Protein AF-A0A352EZJ2-F1 (afdb_monomer_lite)

Secondary structure (DSSP, 8-state):
------------PBPEEEE-S-TTSSEEEEE-GGGHHHHHBTT-TTHHHH--EEEEE-SSS-BSEEEEEEEEEEE--S-SSGGGEETTEEEEEEEES-GGGGSTTPBPPTTPPPB-TT-EEEE---HHHHHHHHHHHHTTSSPPPSEEEEEEEEEE-SBS-EEETTTTEEES------

Structure (mmCIF, N/CA/C/O backbone):
data_AF-A0A352EZJ2-F1
#
_entry.id   AF-A0A352EZJ2-F1
#
loop_
_atom_site.group_PDB
_atom_site.id
_atom_site.type_symbol
_atom_site.label_atom_id
_atom_site.label_alt_id
_atom_site.label_comp_id
_atom_site.label_asym_id
_atom_site.label_entity_id
_atom_site.label_seq_id
_atom_site.pdbx_PDB_ins_code
_atom_site.Cartn_x
_atom_site.Cartn_y
_atom_site.Cartn_z
_atom_site.occupancy
_atom_site.B_iso_or_equiv
_atom_site.auth_seq_id
_atom_site.auth_comp_id
_atom_site.auth_asym_id
_atom_site.auth_atom_id
_atom_site.pdbx_PDB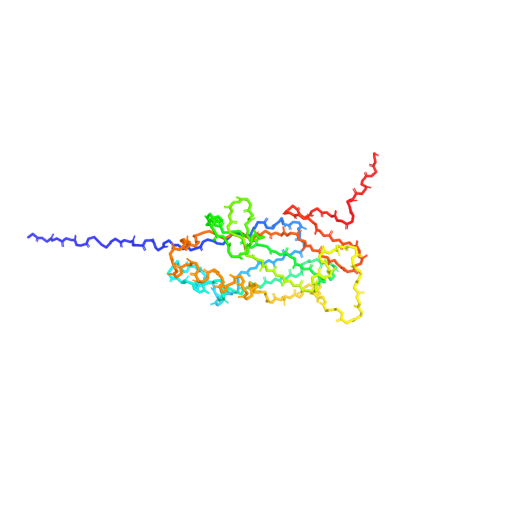_model_num
ATOM 1 N N . MET A 1 1 ? -52.043 17.470 21.088 1.00 38.16 1 MET A N 1
ATOM 2 C CA . MET A 1 1 ? -50.670 17.959 20.854 1.00 38.16 1 MET A CA 1
ATOM 3 C C . MET A 1 1 ? -49.880 16.792 20.294 1.00 38.16 1 MET A C 1
ATOM 5 O O . MET A 1 1 ? -49.603 15.862 21.037 1.00 38.16 1 MET A O 1
ATOM 9 N N . SER A 1 2 ? -49.644 16.774 18.984 1.00 36.69 2 SER A N 1
ATOM 10 C CA . SER A 1 2 ? -48.872 15.712 18.331 1.00 36.69 2 SER A CA 1
ATOM 11 C C . SER A 1 2 ? -47.405 16.117 18.321 1.00 36.69 2 SER A C 1
ATOM 13 O O . SER A 1 2 ? -47.055 17.125 17.714 1.00 36.69 2 SER A O 1
ATOM 15 N N . ALA A 1 3 ? -46.565 15.360 19.022 1.00 38.69 3 ALA A N 1
ATOM 16 C CA . ALA A 1 3 ? -45.119 15.487 18.928 1.00 38.69 3 ALA A CA 1
ATOM 17 C C . ALA A 1 3 ? -44.650 14.687 17.705 1.00 38.69 3 ALA A C 1
ATOM 19 O O . ALA A 1 3 ? -44.707 13.458 17.704 1.00 38.69 3 ALA A O 1
ATOM 20 N N . SER A 1 4 ? -44.221 15.388 16.656 1.00 38.56 4 SER A N 1
ATOM 21 C CA . SER A 1 4 ? -43.442 14.786 15.575 1.00 38.56 4 SER A CA 1
ATOM 22 C C . SER A 1 4 ? -42.057 14.439 16.115 1.00 38.56 4 SER A C 1
ATOM 24 O O . SER A 1 4 ? -41.288 15.327 16.477 1.00 38.56 4 SER A O 1
ATOM 26 N N . LEU A 1 5 ? -41.747 13.146 16.171 1.00 41.72 5 LEU A N 1
ATOM 27 C CA . LEU A 1 5 ? -40.380 12.660 16.313 1.00 41.72 5 LEU A CA 1
ATOM 28 C C . LEU A 1 5 ? -39.652 12.950 14.999 1.00 41.72 5 LEU A C 1
ATOM 30 O O . LEU A 1 5 ? -39.900 12.303 13.982 1.00 41.72 5 LEU A O 1
ATOM 34 N N . SER A 1 6 ? -38.779 13.953 15.016 1.00 33.91 6 SER A N 1
ATOM 35 C CA . SER A 1 6 ? -37.802 14.161 13.954 1.00 33.91 6 SER A CA 1
ATOM 36 C C . SER A 1 6 ? -36.863 12.958 13.927 1.00 33.91 6 SER A C 1
ATOM 38 O O . SER A 1 6 ? -36.090 12.750 14.860 1.00 33.91 6 SER A O 1
ATOM 40 N N . LEU A 1 7 ? -36.945 12.164 12.859 1.00 41.81 7 LEU A N 1
ATOM 41 C CA . LEU A 1 7 ? -35.917 11.199 12.486 1.00 41.81 7 LEU A CA 1
ATOM 42 C C . LEU A 1 7 ? -34.627 11.984 12.239 1.00 41.81 7 LEU A C 1
ATOM 44 O O . LEU A 1 7 ? -34.465 12.637 11.209 1.00 41.81 7 LEU A O 1
ATOM 48 N N . THR A 1 8 ? -33.721 11.970 13.210 1.00 40.53 8 THR A N 1
ATOM 49 C CA . THR A 1 8 ? -32.334 12.355 12.993 1.00 40.53 8 THR A CA 1
ATOM 50 C C . THR A 1 8 ? -31.759 11.404 11.951 1.00 40.53 8 THR A C 1
ATOM 52 O O . THR A 1 8 ? -31.556 10.221 12.217 1.00 40.53 8 THR A O 1
ATOM 55 N N . ASN A 1 9 ? -31.511 11.919 10.746 1.00 41.72 9 ASN A N 1
ATOM 56 C CA . ASN A 1 9 ? -30.600 11.292 9.797 1.00 41.72 9 ASN A CA 1
ATOM 57 C C . ASN A 1 9 ? -29.236 11.193 10.492 1.00 41.72 9 ASN A C 1
ATOM 59 O O . ASN A 1 9 ? -28.473 12.158 10.509 1.00 41.72 9 ASN A O 1
ATOM 63 N N . ALA A 1 10 ? -28.937 10.041 11.089 1.00 41.28 10 ALA A N 1
ATOM 64 C CA . ALA A 1 10 ? -27.572 9.667 11.393 1.00 41.28 10 ALA A CA 1
ATOM 65 C C . ALA A 1 10 ? -26.878 9.464 10.042 1.00 41.28 10 ALA A C 1
ATOM 67 O O . ALA A 1 10 ? -26.917 8.375 9.473 1.00 41.28 10 ALA A O 1
ATOM 68 N N . GLN A 1 11 ? -26.307 10.535 9.484 1.00 47.03 11 GLN A N 1
ATOM 69 C CA . GLN A 1 11 ? -25.236 10.390 8.507 1.00 47.03 11 GLN A CA 1
ATOM 70 C C . GLN A 1 11 ? -24.154 9.593 9.222 1.00 47.03 11 GLN A C 1
ATOM 72 O O . GLN A 1 11 ? -23.470 10.104 10.102 1.00 47.03 11 GLN A O 1
ATOM 77 N N . THR A 1 12 ? -24.109 8.297 8.941 1.00 55.00 12 THR A N 1
ATOM 78 C CA . THR A 1 12 ? -23.098 7.406 9.483 1.00 55.00 12 THR A CA 1
ATOM 79 C C . THR A 1 12 ? -21.779 7.916 8.925 1.00 55.00 12 THR A C 1
ATOM 81 O O . THR A 1 12 ? -21.593 7.919 7.710 1.00 55.00 12 THR A O 1
ATOM 84 N N . GLU A 1 13 ? -20.916 8.461 9.780 1.00 83.06 13 GLU A N 1
ATOM 85 C CA . GLU A 1 13 ? -19.571 8.840 9.362 1.00 83.06 13 GLU A CA 1
ATOM 86 C C . GLU A 1 13 ? -18.889 7.563 8.838 1.00 83.06 13 GLU A C 1
ATOM 88 O O . GLU A 1 13 ? -18.787 6.570 9.556 1.00 83.06 13 GLU A O 1
ATOM 93 N N . GLU A 1 14 ? -18.522 7.540 7.555 1.00 94.38 14 GLU A N 1
ATOM 94 C CA . GLU A 1 14 ? -17.812 6.417 6.933 1.00 94.38 14 GLU A CA 1
ATOM 95 C C . GLU A 1 14 ? -16.300 6.655 7.008 1.00 94.38 14 GLU A C 1
ATOM 97 O O . GLU A 1 14 ? -15.828 7.788 6.856 1.00 94.38 14 GLU A O 1
ATOM 102 N N . ARG A 1 15 ? -15.520 5.580 7.175 1.00 95.88 15 ARG A N 1
ATOM 103 C CA . ARG A 1 15 ? -14.063 5.631 7.008 1.00 95.88 15 ARG A CA 1
ATOM 104 C C . ARG A 1 15 ? -13.726 5.974 5.557 1.00 95.88 15 ARG A C 1
ATOM 106 O O . ARG A 1 15 ? -14.182 5.310 4.626 1.00 95.88 15 ARG A O 1
ATOM 113 N N . VAL A 1 16 ? -12.893 6.991 5.362 1.00 97.31 16 VAL A N 1
ATOM 114 C CA . VAL A 1 16 ? -12.479 7.457 4.033 1.00 97.31 16 VAL A CA 1
ATOM 115 C C . VAL A 1 16 ? -11.161 6.805 3.628 1.00 97.31 16 VAL A C 1
ATOM 117 O O . VAL A 1 16 ? -10.193 6.841 4.387 1.00 97.31 16 VAL A O 1
ATOM 120 N N . PHE A 1 17 ? -11.117 6.263 2.411 1.00 97.62 17 PHE A N 1
ATOM 121 C CA . PHE A 1 17 ? -9.892 5.803 1.760 1.00 97.62 17 PHE A CA 1
ATOM 122 C C . PHE A 1 17 ? -9.436 6.825 0.715 1.00 97.62 17 PHE A C 1
ATOM 124 O O . PHE A 1 17 ? -10.195 7.175 -0.190 1.00 97.62 17 PHE A O 1
ATOM 131 N N . GLU A 1 18 ? -8.196 7.288 0.824 1.00 97.38 18 GLU A N 1
ATOM 132 C CA . GLU A 1 18 ? -7.553 8.187 -0.134 1.00 97.38 18 GLU A CA 1
ATOM 133 C C . GLU A 1 18 ? -6.370 7.467 -0.786 1.00 97.38 18 GLU A C 1
ATOM 135 O O . GLU A 1 18 ? -5.401 7.128 -0.114 1.00 97.38 18 GLU A O 1
ATOM 140 N N . ASN A 1 19 ? -6.414 7.260 -2.103 1.00 97.44 19 ASN A N 1
ATOM 141 C CA . ASN A 1 19 ? -5.239 6.809 -2.844 1.00 97.44 19 ASN A CA 1
ATOM 142 C C . ASN A 1 19 ? -4.405 8.028 -3.262 1.00 97.44 19 ASN A C 1
ATOM 144 O O . ASN A 1 19 ? -4.810 8.775 -4.154 1.00 97.44 19 ASN A O 1
ATOM 148 N N . ALA A 1 20 ? -3.257 8.221 -2.613 1.00 97.00 20 ALA A N 1
ATOM 149 C CA . ALA A 1 20 ? -2.356 9.344 -2.852 1.00 97.00 20 ALA A CA 1
ATOM 150 C C . ALA A 1 20 ? -1.096 8.956 -3.639 1.00 97.00 20 ALA A C 1
ATOM 152 O O . ALA A 1 20 ? -0.129 9.719 -3.679 1.00 97.00 20 ALA A O 1
ATOM 153 N N . ILE A 1 21 ? -1.096 7.779 -4.264 1.00 97.19 21 ILE A N 1
ATOM 154 C CA . ILE A 1 21 ? -0.051 7.381 -5.202 1.00 97.19 21 ILE A CA 1
ATOM 155 C C . ILE A 1 21 ? -0.156 8.284 -6.449 1.00 97.19 21 ILE A C 1
ATOM 157 O O . ILE A 1 21 ? -1.261 8.453 -6.978 1.00 97.19 21 ILE A O 1
ATOM 161 N N . PRO A 1 22 ? 0.952 8.884 -6.929 1.00 97.25 22 PRO A N 1
ATOM 162 C CA . PRO A 1 22 ? 0.935 9.714 -8.131 1.00 97.25 22 PRO A CA 1
ATOM 163 C C . PRO A 1 22 ? 0.384 8.955 -9.339 1.00 97.25 22 PRO A C 1
ATOM 165 O O . PRO A 1 22 ? 0.636 7.763 -9.505 1.00 97.25 22 PRO A O 1
ATOM 168 N N . LYS A 1 23 ? -0.353 9.648 -10.211 1.00 95.81 23 LYS A N 1
ATOM 169 C CA . LYS A 1 23 ? -1.033 9.019 -11.358 1.00 95.81 23 LYS A CA 1
ATOM 170 C C . LYS A 1 23 ? -0.058 8.457 -12.391 1.00 95.81 23 LYS A C 1
ATOM 172 O O . LYS A 1 23 ? -0.438 7.611 -13.193 1.00 95.81 23 LYS A O 1
ATOM 177 N N . GLU A 1 24 ? 1.164 8.969 -12.392 1.00 94.81 24 GLU A N 1
ATOM 178 C CA . GLU A 1 24 ? 2.253 8.593 -13.284 1.00 94.81 24 GLU A CA 1
ATOM 179 C C . GLU A 1 24 ? 2.959 7.308 -12.824 1.00 94.81 24 GLU A C 1
ATOM 181 O O . GLU A 1 24 ? 3.653 6.676 -13.619 1.00 94.81 24 GLU A O 1
ATOM 186 N N . VAL A 1 25 ? 2.778 6.899 -11.562 1.00 97.19 25 VAL A N 1
ATOM 187 C CA . VAL A 1 25 ? 3.282 5.615 -11.061 1.00 97.19 25 VAL A CA 1
ATOM 188 C C . VAL A 1 25 ? 2.492 4.484 -11.738 1.00 97.19 25 VAL A C 1
ATOM 190 O O . VAL A 1 25 ? 1.261 4.547 -11.775 1.00 97.19 25 VAL A O 1
ATOM 193 N N . PRO A 1 26 ? 3.156 3.428 -12.250 1.00 97.12 26 PRO A N 1
ATOM 194 C CA . PRO A 1 26 ? 2.522 2.331 -12.987 1.00 97.12 26 PRO A CA 1
ATOM 195 C C . PRO A 1 26 ? 1.783 1.340 -12.068 1.00 97.12 26 PRO A C 1
ATOM 197 O O . PRO A 1 26 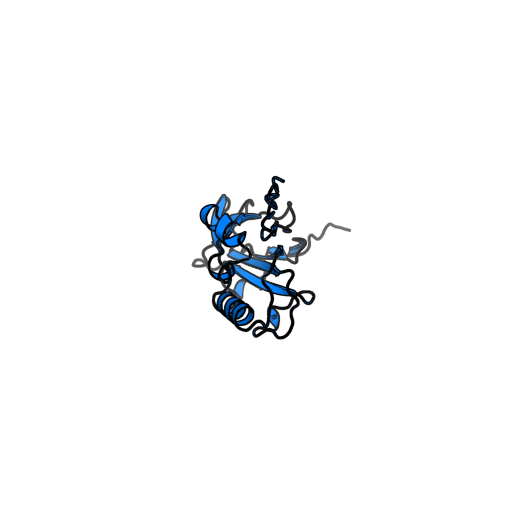? 1.998 0.127 -12.112 1.00 97.12 26 PRO A O 1
ATOM 200 N N . LEU A 1 27 ? 0.911 1.858 -11.206 1.00 98.00 27 LEU A N 1
ATOM 201 C CA . LEU A 1 27 ? 0.176 1.086 -10.222 1.00 98.00 27 LEU A CA 1
ATOM 202 C C . LEU A 1 27 ? -1.268 1.572 -10.132 1.00 98.00 27 LEU A C 1
ATOM 204 O O . LEU A 1 27 ? -1.538 2.752 -9.912 1.00 98.00 27 LEU A O 1
ATOM 208 N N . LYS A 1 28 ? -2.212 0.640 -10.224 1.00 98.12 28 LYS A N 1
ATOM 209 C CA . LYS A 1 28 ? -3.608 0.882 -9.860 1.00 98.12 28 LYS A CA 1
ATOM 210 C C . LYS A 1 28 ? -3.908 0.140 -8.569 1.00 98.12 28 LYS A C 1
ATOM 212 O O . LYS A 1 28 ? -3.687 -1.064 -8.498 1.00 98.12 28 LYS A O 1
ATOM 217 N N . VAL A 1 29 ? -4.446 0.853 -7.582 1.00 98.06 29 VAL A N 1
ATOM 218 C CA . VAL A 1 29 ? -4.848 0.266 -6.299 1.00 98.06 29 VAL A CA 1
ATOM 219 C C . VAL A 1 29 ? -6.297 0.608 -5.989 1.00 98.06 29 VAL A C 1
ATOM 221 O O . VAL A 1 29 ? -6.702 1.769 -6.100 1.00 98.06 29 VAL A O 1
ATOM 224 N N . SER A 1 30 ? -7.059 -0.404 -5.590 1.00 97.06 30 SER A N 1
ATOM 225 C CA . SER A 1 30 ? -8.430 -0.283 -5.097 1.00 97.06 30 SER A CA 1
ATOM 226 C C . SER A 1 30 ? -8.657 -1.205 -3.907 1.00 97.06 30 SER A C 1
ATOM 228 O O . SER A 1 30 ? -8.002 -2.236 -3.772 1.00 97.06 30 SER A O 1
ATOM 230 N N . LEU A 1 31 ? -9.612 -0.848 -3.050 1.00 97.75 31 LEU A N 1
ATOM 231 C CA . LEU A 1 31 ? -10.141 -1.801 -2.082 1.00 97.75 31 LEU A CA 1
ATOM 232 C C . LEU A 1 31 ? -10.880 -2.904 -2.833 1.00 97.75 31 LEU A C 1
ATOM 234 O O . LEU A 1 31 ? -11.570 -2.637 -3.819 1.00 97.75 31 LEU A O 1
ATOM 238 N N . LYS A 1 32 ? -10.755 -4.139 -2.359 1.00 97.88 32 LYS A N 1
ATOM 239 C CA . LYS A 1 32 ? -11.533 -5.243 -2.902 1.00 97.88 32 LYS A CA 1
ATOM 240 C C . LYS A 1 32 ? -13.015 -5.009 -2.610 1.00 97.88 32 LYS A C 1
ATOM 242 O O . LYS A 1 32 ? -13.386 -4.714 -1.470 1.00 97.88 32 LYS A O 1
ATOM 247 N N . LYS A 1 33 ? -13.869 -5.146 -3.627 1.00 97.06 33 LYS A N 1
ATOM 248 C CA . LYS A 1 33 ? -15.274 -4.705 -3.576 1.00 97.06 33 LYS A CA 1
ATOM 249 C C . LYS A 1 33 ? -16.055 -5.292 -2.396 1.00 97.06 33 LYS A C 1
ATOM 251 O O . LYS A 1 33 ? -16.819 -4.581 -1.749 1.00 97.06 33 LYS A O 1
ATOM 256 N N . GLU A 1 34 ? -15.868 -6.572 -2.086 1.00 96.75 34 GLU A N 1
ATOM 257 C CA . GLU A 1 34 ? -16.543 -7.235 -0.962 1.00 96.75 34 GLU A CA 1
ATOM 258 C C . GLU A 1 34 ? -16.065 -6.771 0.422 1.00 96.75 34 GLU A C 1
ATOM 260 O O . GLU A 1 34 ? -16.763 -7.000 1.408 1.00 96.75 34 GLU A O 1
ATOM 265 N N . LYS A 1 35 ? -14.903 -6.115 0.517 1.00 96.81 35 LYS A N 1
ATOM 266 C CA . LYS A 1 35 ? -14.355 -5.588 1.774 1.00 96.81 35 LYS A CA 1
ATOM 267 C C . LYS A 1 35 ? -14.695 -4.122 2.008 1.00 96.81 35 LYS A C 1
ATOM 269 O O . LYS A 1 35 ? -14.567 -3.654 3.134 1.00 96.81 35 LYS A O 1
ATOM 274 N N . GLU A 1 36 ? -15.167 -3.396 0.992 1.00 96.00 36 GLU A N 1
ATOM 275 C CA . GLU A 1 36 ? -15.421 -1.951 1.090 1.00 96.00 36 GLU A CA 1
ATOM 276 C C . GLU A 1 36 ? -16.374 -1.580 2.232 1.00 96.00 36 GLU A C 1
ATOM 278 O O . GLU A 1 36 ? -16.125 -0.616 2.951 1.00 96.00 36 GLU A O 1
ATOM 283 N N . GLN A 1 37 ? -17.460 -2.335 2.425 1.00 95.50 37 GLN A N 1
ATOM 284 C CA . GLN A 1 37 ? -18.423 -2.046 3.494 1.00 95.50 37 GLN A CA 1
ATOM 285 C C . GLN A 1 37 ? -17.823 -2.277 4.885 1.00 95.50 37 GLN A C 1
ATOM 287 O O . GLN A 1 37 ? -18.008 -1.449 5.775 1.00 95.50 37 GLN A O 1
ATOM 292 N N . SER A 1 38 ? -17.066 -3.367 5.053 1.00 95.81 38 SER A N 1
ATOM 293 C CA . SER A 1 38 ? -16.341 -3.658 6.295 1.00 95.81 38 SER A CA 1
ATOM 294 C C . SER A 1 38 ? -15.302 -2.569 6.596 1.00 95.81 38 SER A C 1
ATOM 296 O O . SER A 1 38 ? -15.219 -2.097 7.732 1.00 95.81 38 SER A O 1
ATOM 298 N N . PHE A 1 39 ? -14.575 -2.102 5.575 1.00 97.25 39 PHE A N 1
ATOM 299 C CA . PHE A 1 39 ? -13.628 -1.000 5.709 1.00 97.25 39 PHE A CA 1
ATOM 300 C C . PHE A 1 39 ? -14.314 0.323 6.061 1.00 97.25 39 PHE A C 1
ATOM 302 O O . PHE A 1 39 ? -13.780 1.084 6.858 1.00 97.25 39 PHE A O 1
ATOM 309 N N . LYS A 1 40 ? -15.479 0.639 5.493 1.00 96.75 40 LYS A N 1
ATOM 310 C CA . LYS A 1 40 ? -16.160 1.924 5.736 1.00 96.75 40 LYS A CA 1
ATOM 311 C C . LYS A 1 40 ? -16.806 2.026 7.115 1.00 96.75 40 LYS A C 1
ATOM 313 O O . LYS A 1 40 ? -16.980 3.134 7.619 1.00 96.75 40 LYS A O 1
ATOM 318 N N . ALA A 1 41 ? -17.152 0.900 7.734 1.00 95.69 41 ALA A N 1
ATOM 319 C CA . ALA A 1 41 ? -17.786 0.879 9.044 1.00 95.69 41 ALA A CA 1
ATOM 320 C C . ALA A 1 41 ? -16.811 1.323 10.154 1.00 95.69 41 ALA A C 1
ATOM 322 O O . ALA A 1 41 ? -15.883 0.595 10.510 1.00 95.69 41 ALA A O 1
ATOM 323 N N . LEU A 1 42 ? -17.052 2.493 10.759 1.00 93.62 42 LEU A N 1
ATOM 324 C CA . LEU A 1 42 ? -16.252 2.985 11.893 1.00 93.62 42 LEU A CA 1
ATOM 325 C C . LEU A 1 42 ? -16.399 2.134 13.160 1.00 93.62 42 LEU A C 1
ATOM 327 O O . LEU A 1 42 ? -15.523 2.158 14.017 1.00 93.62 42 LEU A O 1
ATOM 331 N N . THR A 1 43 ? -17.476 1.356 13.270 1.00 91.75 43 THR A N 1
ATOM 332 C CA . THR A 1 43 ? -17.674 0.388 14.357 1.00 91.75 43 THR A CA 1
ATOM 333 C C . THR A 1 43 ? -16.877 -0.902 14.161 1.00 91.75 43 THR A C 1
ATOM 335 O O . THR A 1 43 ? -16.848 -1.730 15.065 1.00 91.75 43 THR A O 1
ATOM 338 N N . ASN A 1 44 ? -16.268 -1.119 12.990 1.00 94.69 44 ASN A N 1
ATOM 339 C CA . ASN A 1 44 ? -15.442 -2.295 12.749 1.00 94.69 44 ASN A CA 1
ATOM 340 C C . ASN A 1 44 ? -14.029 -2.069 13.298 1.00 94.69 44 ASN A C 1
ATOM 342 O O . ASN A 1 44 ? -13.267 -1.274 12.748 1.00 94.69 44 ASN A O 1
ATOM 346 N N . GLU A 1 45 ? -13.675 -2.767 14.375 1.00 92.69 45 GLU A N 1
ATOM 347 C CA . GLU A 1 45 ? -12.332 -2.776 14.985 1.00 92.69 45 GLU A CA 1
ATOM 348 C C . GLU A 1 45 ? -11.327 -3.613 14.193 1.00 92.69 45 GLU A C 1
ATOM 350 O O . GLU A 1 45 ? -10.142 -3.293 14.184 1.00 92.69 45 GLU A O 1
ATOM 355 N N . LYS A 1 46 ? -11.806 -4.599 13.429 1.00 94.62 46 LYS A N 1
ATOM 356 C CA . LYS A 1 46 ? -10.987 -5.555 12.669 1.00 94.62 46 LYS A CA 1
ATOM 357 C C . LYS A 1 46 ? -10.736 -5.142 11.227 1.00 94.62 46 LYS A C 1
ATOM 359 O O . LYS A 1 46 ? -10.257 -5.928 10.414 1.00 94.62 46 LYS A O 1
ATOM 364 N N . TRP A 1 47 ? -11.064 -3.900 10.881 1.00 96.50 47 TRP A N 1
ATOM 365 C CA . TRP A 1 47 ? -10.987 -3.428 9.503 1.00 96.50 47 TRP A CA 1
ATOM 366 C C . TRP A 1 47 ? -9.582 -3.564 8.904 1.00 96.50 47 TRP A C 1
ATOM 368 O O . TRP A 1 47 ? -9.481 -3.784 7.704 1.00 96.50 47 TRP A O 1
ATOM 378 N N . VAL A 1 48 ? -8.517 -3.456 9.712 1.00 96.38 48 VAL A N 1
ATOM 379 C CA . VAL A 1 48 ? -7.126 -3.627 9.254 1.00 96.38 48 VAL A CA 1
ATOM 380 C C . VAL A 1 48 ? -6.850 -5.075 8.859 1.00 96.38 48 VAL A C 1
ATOM 382 O O . VAL A 1 48 ? -6.286 -5.316 7.795 1.00 96.38 48 VAL A O 1
ATOM 385 N N . GLN A 1 49 ? -7.278 -6.036 9.682 1.00 96.38 49 GLN A N 1
ATOM 386 C CA . GLN A 1 49 ? -7.138 -7.465 9.398 1.00 96.38 49 GLN A CA 1
ATOM 387 C C . GLN A 1 49 ? -7.992 -7.899 8.200 1.00 96.38 49 GLN A C 1
ATOM 389 O O . GLN A 1 49 ? -7.599 -8.779 7.436 1.00 96.38 49 GLN A O 1
ATOM 394 N N . GLU A 1 50 ? -9.170 -7.300 8.037 1.00 96.50 50 GLU A N 1
ATOM 395 C CA . GLU A 1 50 ? -10.113 -7.637 6.969 1.00 96.50 50 GLU A CA 1
ATOM 396 C C . GLU A 1 50 ? -9.818 -6.922 5.643 1.00 96.50 50 GLU A C 1
ATOM 398 O O . GLU A 1 50 ? -10.409 -7.280 4.617 1.00 96.50 50 GLU A O 1
ATOM 403 N N . LEU A 1 51 ? -8.930 -5.923 5.659 1.00 97.62 51 LEU A N 1
ATOM 404 C CA . LEU A 1 51 ? -8.582 -5.120 4.499 1.00 97.62 51 LEU A CA 1
ATOM 405 C C . LEU A 1 51 ? -7.877 -5.971 3.441 1.00 97.62 51 LEU A C 1
ATOM 407 O O . LEU A 1 51 ? -6.780 -6.482 3.652 1.00 97.62 51 LEU A O 1
ATOM 411 N N . GLU A 1 52 ? -8.477 -6.030 2.257 1.00 98.19 52 GLU A N 1
ATOM 412 C CA . GLU A 1 52 ? -7.844 -6.569 1.058 1.00 98.19 52 GLU A CA 1
ATOM 413 C C . GLU A 1 52 ? -7.804 -5.468 -0.003 1.00 98.19 52 GLU A C 1
ATOM 415 O O . GLU A 1 52 ? -8.824 -4.836 -0.303 1.00 98.19 52 GLU A O 1
ATOM 420 N N . MET A 1 53 ? -6.623 -5.238 -0.572 1.00 98.12 53 MET A N 1
ATOM 421 C CA . MET A 1 53 ? -6.420 -4.299 -1.671 1.00 98.12 53 MET A CA 1
ATOM 422 C C . MET A 1 53 ? -6.044 -5.047 -2.939 1.00 98.12 53 MET A C 1
ATOM 424 O O . MET A 1 53 ? -5.128 -5.865 -2.942 1.00 98.12 53 MET A O 1
ATOM 428 N N . GLU A 1 54 ? -6.726 -4.727 -4.029 1.00 98.44 54 GLU A N 1
ATOM 429 C CA . GLU A 1 54 ? -6.351 -5.158 -5.366 1.00 98.44 54 GLU A CA 1
ATOM 430 C C . GLU A 1 54 ? -5.304 -4.196 -5.913 1.00 98.44 54 GLU A C 1
ATOM 432 O O . GLU A 1 54 ? -5.555 -3.000 -6.081 1.00 98.44 54 GLU A O 1
ATOM 437 N N . VAL A 1 55 ? -4.125 -4.730 -6.204 1.00 98.38 55 VAL A N 1
ATOM 438 C CA . VAL A 1 55 ? -2.994 -3.993 -6.750 1.00 98.38 55 VAL A CA 1
ATOM 439 C C . VAL A 1 55 ? -2.699 -4.525 -8.136 1.00 98.38 55 VAL A C 1
ATOM 441 O O . VAL A 1 55 ? -2.348 -5.687 -8.298 1.00 98.38 55 VAL A O 1
ATOM 444 N N . THR A 1 56 ? -2.848 -3.675 -9.145 1.00 98.69 56 THR A N 1
ATOM 445 C CA . THR A 1 56 ? -2.600 -4.025 -10.544 1.00 98.69 56 THR A CA 1
ATOM 446 C C . THR A 1 56 ? -1.380 -3.284 -11.058 1.00 98.69 56 THR A C 1
ATOM 448 O O . THR A 1 56 ? -1.328 -2.053 -10.980 1.00 98.69 56 THR A O 1
ATOM 451 N N . ASN A 1 57 ? -0.427 -4.021 -11.623 1.00 98.75 57 ASN A N 1
ATOM 452 C CA . ASN A 1 57 ? 0.690 -3.432 -12.350 1.00 98.75 57 ASN A CA 1
ATOM 453 C C . ASN A 1 57 ? 0.189 -2.903 -13.701 1.00 98.75 57 ASN A C 1
ATOM 455 O O . ASN A 1 57 ? -0.212 -3.679 -14.568 1.00 98.75 57 ASN A O 1
ATOM 459 N N . THR A 1 58 ? 0.194 -1.584 -13.885 1.00 98.56 58 THR A N 1
ATOM 460 C CA . THR A 1 58 ? -0.248 -0.938 -15.134 1.00 98.56 58 THR A CA 1
ATOM 461 C C . THR A 1 58 ? 0.913 -0.537 -16.043 1.00 98.56 58 THR A C 1
ATOM 463 O O . THR A 1 58 ? 0.685 0.062 -17.093 1.00 98.56 58 THR A O 1
ATOM 466 N N . GLY A 1 59 ? 2.148 -0.844 -15.646 1.00 97.75 59 GLY A N 1
ATOM 467 C CA . GLY A 1 59 ? 3.353 -0.540 -16.406 1.00 97.75 59 GLY A CA 1
ATOM 468 C C . GLY A 1 59 ? 3.773 -1.657 -17.348 1.00 97.75 59 GLY A C 1
ATOM 469 O O . GLY A 1 59 ? 3.127 -2.692 -17.475 1.00 97.75 59 GLY A O 1
ATOM 470 N N . GLU A 1 60 ? 4.915 -1.435 -17.991 1.00 97.94 60 GLU A N 1
ATOM 471 C CA . GLU A 1 60 ? 5.515 -2.378 -18.942 1.00 97.94 60 GLU A CA 1
ATOM 472 C C . GLU A 1 60 ? 6.558 -3.299 -18.290 1.00 97.94 60 GLU A C 1
ATOM 474 O O . GLU A 1 60 ? 6.928 -4.325 -18.860 1.00 97.94 60 GLU A O 1
ATOM 479 N N . LYS A 1 61 ? 7.034 -2.951 -17.087 1.00 97.81 61 LYS A N 1
ATOM 480 C CA . LYS A 1 61 ? 8.029 -3.727 -16.340 1.00 97.81 61 LYS A CA 1
ATOM 481 C C . LYS A 1 61 ? 7.369 -4.619 -15.282 1.00 97.81 61 LYS A C 1
ATOM 483 O O . LYS A 1 61 ? 6.391 -4.192 -14.670 1.00 97.81 61 LYS A O 1
ATOM 488 N N . PRO A 1 62 ? 7.899 -5.828 -15.019 1.00 98.06 62 PRO A N 1
ATOM 489 C CA . PRO A 1 62 ? 7.494 -6.625 -13.860 1.00 98.06 62 PRO A CA 1
ATOM 490 C C . PRO A 1 62 ? 7.825 -5.897 -12.549 1.00 98.06 62 PRO A C 1
ATOM 492 O O . PRO A 1 62 ? 8.869 -5.258 -12.453 1.00 98.06 62 PRO A O 1
ATOM 495 N N . ILE A 1 63 ? 6.966 -6.020 -11.535 1.00 98.44 63 ILE A N 1
ATOM 496 C CA . ILE A 1 63 ? 7.212 -5.489 -10.185 1.00 98.44 63 ILE A CA 1
ATOM 497 C C . ILE A 1 63 ? 7.599 -6.654 -9.275 1.00 98.44 63 ILE A C 1
ATOM 499 O O . ILE A 1 63 ? 6.769 -7.515 -9.000 1.00 98.44 63 ILE A O 1
ATOM 503 N N . TYR A 1 64 ? 8.847 -6.682 -8.811 1.00 98.00 64 TYR A N 1
ATOM 504 C CA . TYR A 1 64 ? 9.347 -7.717 -7.893 1.00 98.00 64 TYR A CA 1
ATOM 505 C C . TYR A 1 64 ? 9.156 -7.347 -6.430 1.00 98.00 64 TYR A C 1
ATOM 507 O O . TYR A 1 64 ? 9.067 -8.228 -5.581 1.00 98.00 64 TYR A O 1
ATOM 515 N N . TYR A 1 65 ? 9.076 -6.050 -6.140 1.00 97.94 65 TYR A N 1
ATOM 516 C CA . TYR A 1 65 ? 8.800 -5.568 -4.800 1.00 97.94 65 TYR A CA 1
ATOM 517 C C . TYR A 1 65 ? 8.000 -4.287 -4.827 1.00 97.94 65 TYR A C 1
ATOM 519 O O . TYR A 1 65 ? 8.204 -3.414 -5.676 1.00 97.94 65 TYR A O 1
ATOM 527 N N . LEU A 1 66 ? 7.089 -4.199 -3.872 1.00 97.81 66 LEU A N 1
ATOM 528 C CA . LEU A 1 66 ? 6.233 -3.056 -3.660 1.00 97.81 66 LEU A CA 1
ATOM 529 C C . LEU A 1 66 ? 6.132 -2.822 -2.159 1.00 97.81 66 LEU A C 1
ATOM 531 O O . LEU A 1 66 ? 5.699 -3.710 -1.432 1.00 97.81 66 LEU A O 1
ATOM 535 N N . ALA A 1 67 ? 6.479 -1.618 -1.719 1.00 96.56 67 ALA A N 1
ATOM 536 C CA . ALA A 1 67 ? 6.229 -1.153 -0.364 1.00 96.56 67 ALA A CA 1
ATOM 537 C C . ALA A 1 67 ? 5.244 0.015 -0.404 1.00 96.56 67 ALA A C 1
ATOM 539 O O . ALA A 1 67 ? 5.546 1.091 -0.937 1.00 96.56 67 ALA A O 1
ATOM 540 N N . LEU A 1 68 ? 4.068 -0.208 0.170 1.00 96.62 68 LEU A N 1
ATOM 541 C CA . LEU A 1 68 ? 3.031 0.788 0.392 1.00 96.62 68 LEU A CA 1
ATOM 542 C C . LEU A 1 68 ? 2.836 0.999 1.890 1.00 96.62 68 LEU A C 1
ATOM 544 O O . LEU A 1 68 ? 3.144 0.127 2.701 1.00 96.62 68 LEU A O 1
ATOM 548 N N . VAL A 1 69 ? 2.273 2.149 2.240 1.00 95.19 69 VAL A N 1
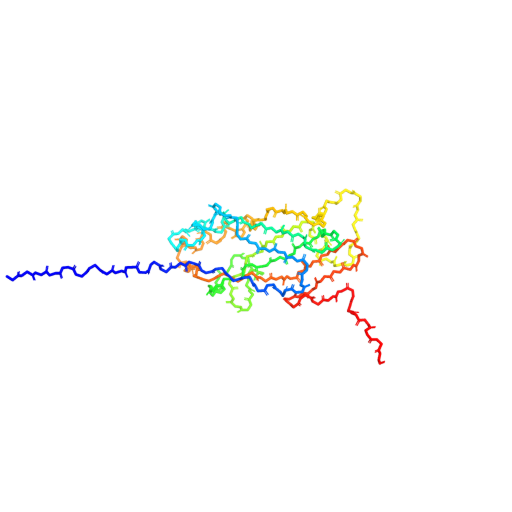ATOM 549 C CA . VAL A 1 69 ? 1.865 2.459 3.608 1.00 95.19 69 VAL A CA 1
ATOM 550 C C . VAL A 1 69 ? 0.444 2.988 3.595 1.00 95.19 69 VAL A C 1
ATOM 552 O O . VAL A 1 69 ? 0.101 3.856 2.791 1.00 95.19 69 VAL A O 1
ATOM 555 N N . LEU A 1 70 ? -0.366 2.492 4.519 1.00 96.12 70 LEU A N 1
ATOM 556 C CA . LEU A 1 70 ? -1.649 3.059 4.898 1.00 96.12 70 LEU A CA 1
ATOM 557 C C . LEU A 1 70 ? -1.424 4.007 6.077 1.00 96.12 70 LEU A C 1
ATOM 559 O O . LEU A 1 70 ? -1.353 3.576 7.224 1.00 96.12 70 LEU A O 1
ATOM 563 N N . GLU A 1 71 ? -1.280 5.298 5.796 1.00 94.88 71 GLU A N 1
ATOM 564 C CA . GLU A 1 71 ? -1.175 6.343 6.815 1.00 94.88 71 GLU A CA 1
ATOM 565 C C . GLU A 1 71 ? -2.576 6.658 7.352 1.00 94.88 71 GLU A C 1
ATOM 567 O O . GLU A 1 71 ? -3.468 7.082 6.612 1.00 94.88 71 GLU A O 1
ATOM 572 N N . THR A 1 72 ? -2.800 6.426 8.640 1.00 95.06 72 THR A N 1
ATOM 573 C CA . THR A 1 72 ? -4.072 6.738 9.298 1.00 95.06 72 THR A CA 1
ATOM 574 C C . THR A 1 72 ? -4.084 8.180 9.801 1.00 95.06 72 THR A C 1
ATOM 576 O O . THR A 1 72 ? -3.051 8.833 9.930 1.00 95.06 72 THR A O 1
ATOM 579 N N . ASN A 1 73 ? -5.258 8.697 10.160 1.00 94.12 73 ASN A N 1
ATOM 580 C CA . ASN A 1 73 ? -5.351 9.955 10.898 1.00 94.12 73 ASN A CA 1
ATOM 581 C C . ASN A 1 73 ? -5.200 9.800 12.420 1.00 94.12 73 ASN A C 1
ATOM 583 O O . ASN A 1 73 ? -5.464 10.760 13.141 1.00 94.12 73 ASN A O 1
ATOM 587 N N . VAL A 1 74 ? -4.776 8.642 12.924 1.00 92.62 74 VAL A N 1
ATOM 588 C CA . VAL A 1 74 ? -4.541 8.424 14.356 1.00 92.62 74 VAL A CA 1
ATOM 589 C C . VAL A 1 74 ? -3.140 8.888 14.728 1.00 92.62 74 VAL A C 1
ATOM 591 O O . VAL A 1 74 ? -2.183 8.609 14.008 1.00 92.62 74 VAL A O 1
ATOM 594 N N . ASP A 1 75 ? -3.023 9.634 15.828 1.00 89.81 75 ASP A N 1
ATOM 595 C CA . ASP A 1 75 ? -1.728 10.076 16.346 1.00 89.81 75 ASP A CA 1
ATOM 596 C C . ASP A 1 75 ? -0.878 8.870 16.760 1.00 89.81 75 ASP A C 1
ATOM 598 O O . ASP A 1 75 ? -1.365 7.946 17.408 1.00 89.81 75 ASP A O 1
ATOM 602 N N . GLY A 1 76 ? 0.408 8.907 16.411 1.00 78.88 76 GLY A N 1
ATOM 603 C CA . GLY A 1 76 ? 1.342 7.800 16.595 1.00 78.88 76 GLY A CA 1
ATOM 604 C C . GLY A 1 76 ? 1.494 7.341 18.044 1.00 78.88 76 GLY A C 1
ATOM 605 O O . GLY A 1 76 ? 1.767 6.173 18.259 1.00 78.88 76 GLY A O 1
ATOM 606 N N . GLY A 1 77 ? 1.271 8.217 19.033 1.00 73.81 77 GLY A N 1
ATOM 607 C CA . GLY A 1 77 ? 1.193 7.847 20.452 1.00 73.81 77 GLY A CA 1
ATOM 608 C C . GLY A 1 77 ? 2.249 6.821 20.917 1.00 73.81 77 GLY A C 1
ATOM 609 O O . GLY A 1 77 ? 3.374 6.807 20.411 1.00 73.81 77 GLY A O 1
ATOM 610 N N . PRO A 1 78 ? 1.928 5.968 21.905 1.00 67.69 78 PRO A N 1
ATOM 611 C CA . PRO A 1 78 ? 2.712 4.771 22.177 1.00 67.69 78 PRO A CA 1
ATOM 612 C C . PRO A 1 78 ? 2.405 3.694 21.123 1.00 67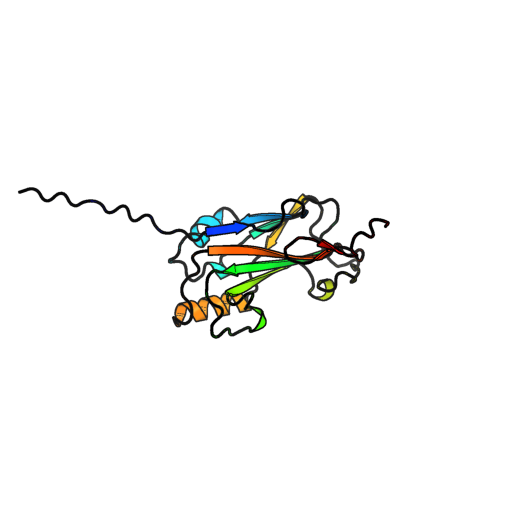.69 78 PRO A C 1
ATOM 614 O O . PRO A 1 78 ? 1.386 3.021 21.210 1.00 67.69 78 PRO A O 1
ATOM 617 N N . VAL A 1 79 ? 3.297 3.502 20.149 1.00 65.38 79 VAL A N 1
ATOM 618 C CA . VAL A 1 79 ? 3.255 2.360 19.217 1.00 65.38 79 VAL A CA 1
ATOM 619 C C . VAL A 1 79 ? 4.043 1.157 19.744 1.00 65.38 79 VAL A C 1
ATOM 621 O O . VAL A 1 79 ? 5.102 1.304 20.353 1.00 65.38 79 VAL A O 1
ATOM 624 N N . LEU A 1 80 ? 3.567 -0.056 19.436 1.00 58.88 80 LEU A N 1
ATOM 625 C CA . LEU A 1 80 ? 4.293 -1.315 19.664 1.00 58.88 80 LEU A CA 1
ATOM 626 C C . LEU A 1 80 ? 5.390 -1.542 18.614 1.00 58.88 80 LEU A C 1
ATOM 628 O O . LEU A 1 80 ? 6.313 -2.326 18.835 1.00 58.88 80 LEU A O 1
ATOM 632 N N . VAL A 1 81 ? 5.284 -0.857 17.476 1.00 66.75 81 VAL A N 1
ATOM 633 C CA . VAL A 1 81 ? 6.229 -0.912 16.364 1.00 66.75 81 VAL A CA 1
ATOM 634 C C . VAL A 1 81 ? 6.653 0.531 16.062 1.00 66.75 81 VAL A C 1
ATOM 636 O O . VAL A 1 81 ? 5.899 1.264 15.429 1.00 66.75 81 VAL A O 1
ATOM 639 N N . PRO A 1 82 ? 7.819 0.983 16.565 1.00 64.94 82 PRO A N 1
ATOM 640 C CA . PRO A 1 82 ? 8.289 2.362 16.394 1.00 64.94 82 PRO A CA 1
ATOM 641 C C . PRO A 1 82 ? 8.308 2.844 14.937 1.00 64.94 82 PRO A C 1
ATOM 643 O O . PRO A 1 82 ? 7.992 4.002 14.670 1.00 64.94 82 PRO A O 1
ATOM 646 N N . ASP A 1 83 ? 8.608 1.941 14.000 1.00 70.06 83 ASP A N 1
ATOM 647 C CA . ASP A 1 83 ? 8.685 2.237 12.563 1.00 70.06 83 ASP A CA 1
ATOM 648 C C . ASP A 1 83 ? 7.307 2.458 11.912 1.00 70.06 83 ASP A C 1
ATOM 650 O O . ASP A 1 83 ? 7.213 3.033 10.825 1.00 70.06 83 ASP A O 1
ATOM 654 N N . SER A 1 84 ? 6.226 2.082 12.603 1.00 74.62 84 SER A N 1
ATOM 655 C CA . SER A 1 84 ? 4.845 2.324 12.184 1.00 74.62 84 SER A CA 1
ATOM 656 C C . SER A 1 84 ? 4.393 3.760 12.477 1.00 74.62 84 SER A C 1
ATOM 658 O O . SER A 1 84 ? 3.233 4.077 12.255 1.00 74.62 84 SER A O 1
ATOM 660 N N . VAL A 1 85 ? 5.250 4.666 12.970 1.00 80.19 85 VAL A N 1
ATOM 661 C CA . VAL A 1 85 ? 4.908 6.097 13.088 1.00 80.19 85 VAL A CA 1
ATOM 662 C C . VAL A 1 85 ? 5.533 6.893 11.952 1.00 80.19 85 VAL A C 1
ATOM 664 O O . VAL A 1 85 ? 6.747 7.075 11.885 1.00 80.19 85 VAL A O 1
ATOM 667 N N . ARG A 1 86 ? 4.692 7.450 11.078 1.00 76.12 86 ARG A N 1
ATOM 668 C CA . ARG A 1 86 ? 5.106 8.296 9.952 1.00 76.12 86 ARG A CA 1
ATOM 669 C C . ARG A 1 86 ? 4.430 9.651 10.066 1.00 76.12 86 ARG A C 1
ATOM 671 O O . ARG A 1 86 ? 3.221 9.733 10.227 1.00 76.12 86 ARG A O 1
ATOM 678 N N . ASN A 1 87 ? 5.216 10.727 10.062 1.00 78.25 87 ASN A N 1
ATOM 679 C CA . ASN A 1 87 ? 4.713 12.096 10.266 1.00 78.25 87 ASN A CA 1
ATOM 680 C C . ASN A 1 87 ? 3.867 12.267 11.547 1.00 78.25 87 ASN A C 1
ATOM 682 O O . ASN A 1 87 ? 2.918 13.049 11.576 1.00 78.25 87 ASN A O 1
ATOM 686 N N . GLY A 1 88 ? 4.192 11.516 12.605 1.00 84.94 88 GLY A N 1
ATOM 687 C CA . GLY A 1 88 ? 3.433 11.525 13.858 1.00 84.94 88 GLY A CA 1
ATOM 688 C C . GLY A 1 88 ? 2.082 10.808 13.786 1.00 84.94 88 GLY A C 1
ATOM 689 O O . GLY A 1 88 ? 1.286 10.953 14.709 1.00 84.94 88 GLY A O 1
ATOM 690 N N . ARG A 1 89 ? 1.814 10.043 12.722 1.00 90.50 89 ARG A N 1
ATOM 691 C CA . ARG A 1 89 ? 0.612 9.226 12.539 1.00 90.50 89 ARG A CA 1
ATOM 692 C C . ARG A 1 89 ? 0.945 7.744 12.517 1.00 90.50 89 ARG A C 1
ATOM 694 O O . ARG A 1 89 ? 2.042 7.375 12.110 1.00 90.50 89 ARG A O 1
ATOM 701 N N . VAL A 1 90 ? -0.011 6.902 12.900 1.00 91.81 90 VAL A N 1
ATOM 702 C CA . VAL A 1 90 ? 0.113 5.448 12.728 1.00 91.81 90 VAL A CA 1
ATOM 703 C C . VAL A 1 90 ? 0.025 5.110 11.237 1.00 91.81 90 VAL A C 1
ATOM 705 O O . VAL A 1 90 ? -0.958 5.453 10.577 1.00 91.81 90 VAL A O 1
ATOM 708 N N . GLY A 1 91 ? 1.051 4.452 10.715 1.00 93.25 91 GLY A N 1
ATOM 709 C CA . GLY A 1 91 ? 1.169 3.904 9.373 1.00 93.25 91 GLY A CA 1
ATOM 710 C C . GLY A 1 91 ? 1.247 2.382 9.426 1.00 93.25 91 GLY A C 1
ATOM 711 O O . GLY A 1 91 ? 1.921 1.831 10.288 1.00 93.25 91 GLY A O 1
ATOM 712 N N . LEU A 1 92 ? 0.548 1.723 8.510 1.00 94.06 92 LEU A N 1
ATOM 713 C CA . LEU A 1 92 ? 0.507 0.266 8.399 1.00 94.06 92 LEU A CA 1
ATOM 714 C C . LEU A 1 92 ? 1.113 -0.138 7.056 1.00 94.06 92 LEU A C 1
ATOM 716 O O . LEU A 1 92 ? 0.694 0.367 6.009 1.00 94.06 92 LEU A O 1
ATOM 720 N N . ASP A 1 93 ? 2.098 -1.016 7.075 1.00 93.56 93 ASP A N 1
ATOM 721 C CA . ASP A 1 93 ? 2.822 -1.465 5.904 1.00 93.56 93 ASP A CA 1
ATOM 722 C C . ASP A 1 93 ? 2.022 -2.517 5.127 1.00 93.56 93 ASP A C 1
ATOM 724 O O . ASP A 1 93 ? 1.449 -3.471 5.661 1.00 93.56 93 ASP A O 1
ATOM 728 N N . VAL A 1 94 ? 2.014 -2.342 3.808 1.00 95.94 94 VAL A N 1
ATOM 729 C CA . VAL A 1 94 ? 1.447 -3.292 2.854 1.00 95.94 94 VAL A CA 1
ATOM 730 C C . VAL A 1 94 ? 2.509 -3.577 1.809 1.00 95.94 94 VAL A C 1
ATOM 732 O O . VAL A 1 94 ? 2.920 -2.679 1.068 1.00 95.94 94 VAL A O 1
ATOM 735 N N . ARG A 1 95 ? 2.978 -4.824 1.767 1.00 95.69 95 ARG A N 1
ATOM 736 C CA . ARG A 1 95 ? 4.146 -5.204 0.972 1.00 95.69 95 ARG A CA 1
ATOM 737 C C . ARG A 1 95 ? 3.865 -6.377 0.042 1.00 95.69 95 ARG A C 1
ATOM 739 O O . ARG A 1 95 ? 3.010 -7.217 0.310 1.00 95.69 95 ARG A O 1
ATOM 746 N N . TYR A 1 96 ? 4.620 -6.426 -1.047 1.00 97.38 96 TYR A N 1
ATOM 747 C CA . TYR A 1 96 ? 4.734 -7.572 -1.943 1.00 97.38 96 TYR A CA 1
ATOM 748 C C . TYR A 1 96 ? 6.210 -7.839 -2.223 1.00 97.38 96 TYR A C 1
ATOM 750 O O . TYR A 1 96 ? 6.961 -6.886 -2.420 1.00 97.38 96 TYR A O 1
ATOM 758 N N . GLY A 1 97 ? 6.591 -9.112 -2.330 1.00 94.94 97 GLY A N 1
ATOM 759 C CA . GLY A 1 97 ? 7.957 -9.532 -2.645 1.00 94.94 97 GLY A CA 1
ATOM 760 C C . GLY A 1 97 ? 8.845 -9.726 -1.414 1.00 94.94 97 GLY A C 1
ATOM 761 O O . GLY A 1 97 ? 8.402 -9.561 -0.280 1.00 94.94 97 GLY A O 1
ATOM 762 N N . SER A 1 98 ? 10.102 -10.111 -1.651 1.00 92.38 98 SER A N 1
ATOM 763 C CA . SER A 1 98 ? 11.118 -10.257 -0.596 1.00 92.38 98 SER A CA 1
ATOM 764 C C . SER A 1 98 ? 11.608 -8.891 -0.113 1.00 92.38 98 SER A C 1
ATOM 766 O O . SER A 1 98 ? 11.863 -8.013 -0.938 1.00 92.38 98 SER A O 1
ATOM 768 N N . ASP A 1 99 ? 11.835 -8.740 1.196 1.00 88.62 99 ASP A N 1
ATOM 769 C CA . ASP A 1 99 ? 12.412 -7.523 1.788 1.00 88.62 99 ASP A CA 1
ATOM 770 C C . ASP A 1 99 ? 13.816 -7.193 1.227 1.00 88.62 99 ASP A C 1
ATOM 772 O O . ASP A 1 99 ? 14.222 -6.031 1.248 1.00 88.62 99 ASP A O 1
ATOM 776 N N . ASP A 1 100 ? 14.533 -8.168 0.646 1.00 90.12 100 ASP A N 1
ATOM 777 C CA . ASP A 1 100 ? 15.824 -7.949 -0.038 1.00 90.12 100 ASP A CA 1
ATOM 778 C C . ASP A 1 100 ? 15.721 -6.931 -1.193 1.00 90.12 100 ASP A C 1
ATOM 780 O O . ASP A 1 100 ? 16.684 -6.234 -1.520 1.00 90.12 100 ASP A O 1
ATOM 784 N N . PHE A 1 101 ? 14.544 -6.821 -1.815 1.00 92.06 101 PHE A N 1
ATOM 785 C CA . PHE A 1 101 ? 14.266 -5.857 -2.883 1.00 92.06 101 PHE A CA 1
ATOM 786 C C . PHE A 1 101 ? 13.865 -4.469 -2.367 1.00 92.06 101 PHE A C 1
ATOM 788 O O . PHE A 1 101 ? 13.589 -3.575 -3.175 1.00 92.06 101 PHE A O 1
ATOM 795 N N . GLY A 1 102 ? 13.848 -4.267 -1.044 1.00 87.56 102 GLY A N 1
ATOM 796 C CA . GLY A 1 102 ? 13.823 -2.934 -0.445 1.00 87.56 102 GLY A CA 1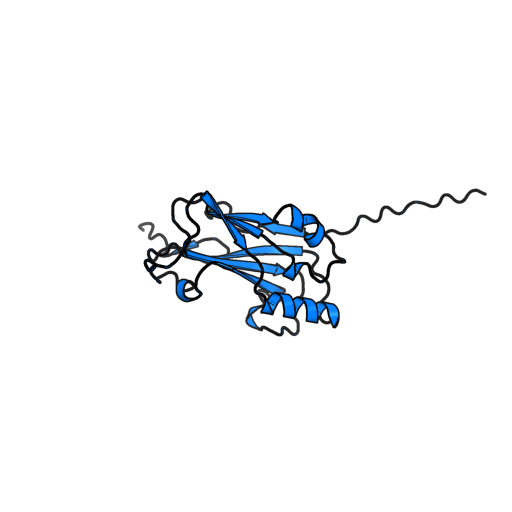
ATOM 797 C C . GLY A 1 102 ? 15.056 -2.112 -0.835 1.00 87.56 102 GLY A C 1
ATOM 798 O O . GLY A 1 102 ? 14.975 -0.886 -0.911 1.00 87.56 102 GLY A O 1
ATOM 799 N N . ASP A 1 103 ? 16.164 -2.782 -1.164 1.00 92.50 103 ASP A N 1
ATOM 800 C CA . ASP A 1 103 ? 17.250 -2.188 -1.934 1.00 92.50 103 ASP A CA 1
ATOM 801 C C . ASP A 1 103 ? 16.948 -2.299 -3.439 1.00 92.50 103 ASP A C 1
ATOM 803 O O . ASP A 1 103 ? 16.933 -3.388 -4.017 1.00 92.50 103 ASP A O 1
ATOM 807 N N . ILE A 1 104 ? 16.706 -1.157 -4.093 1.00 94.38 104 ILE A N 1
ATOM 808 C CA . ILE A 1 104 ? 16.329 -1.099 -5.516 1.00 94.38 104 ILE A CA 1
ATOM 809 C C . ILE A 1 104 ? 17.414 -1.706 -6.422 1.00 94.38 104 ILE A C 1
ATOM 811 O O . ILE A 1 104 ? 17.096 -2.203 -7.507 1.00 94.38 104 ILE A O 1
ATOM 815 N N . VAL A 1 105 ? 18.691 -1.695 -6.013 1.00 94.44 105 VAL A N 1
ATOM 816 C CA . VAL A 1 105 ? 19.762 -2.273 -6.845 1.00 94.44 105 VAL A CA 1
ATOM 817 C C . VAL A 1 105 ? 19.780 -3.803 -6.830 1.00 94.44 105 VAL A C 1
ATOM 819 O O . VAL A 1 105 ? 20.481 -4.409 -7.649 1.00 94.44 105 VAL A O 1
ATOM 822 N N . THR A 1 106 ? 19.004 -4.438 -5.946 1.00 93.69 106 THR A N 1
ATOM 823 C CA . THR A 1 106 ? 18.864 -5.893 -5.885 1.00 93.69 106 THR A CA 1
ATOM 824 C C . THR A 1 106 ? 18.275 -6.428 -7.189 1.00 93.69 106 THR A C 1
ATOM 826 O O . THR A 1 106 ? 17.216 -6.006 -7.659 1.00 93.69 106 THR A O 1
ATOM 829 N N . LYS A 1 107 ? 18.982 -7.389 -7.791 1.00 94.31 107 LYS A N 1
ATOM 830 C CA . LYS A 1 107 ? 18.564 -8.036 -9.038 1.00 94.31 107 LYS A CA 1
ATOM 831 C C . LYS A 1 107 ? 17.721 -9.264 -8.755 1.00 94.31 107 LYS A C 1
ATOM 833 O O . LYS A 1 107 ? 18.055 -10.052 -7.874 1.00 94.31 107 LYS A O 1
ATOM 838 N N . ALA A 1 108 ? 16.686 -9.448 -9.564 1.00 94.19 108 ALA A N 1
ATOM 839 C CA . ALA A 1 108 ? 15.829 -10.612 -9.465 1.00 94.19 108 ALA A CA 1
ATOM 840 C C . ALA A 1 108 ? 16.578 -11.907 -9.790 1.00 94.19 108 ALA A C 1
ATOM 842 O O . ALA A 1 108 ? 17.377 -11.978 -10.731 1.00 94.19 108 ALA A O 1
ATOM 843 N N . ARG A 1 109 ? 16.292 -12.940 -9.004 1.00 93.12 109 ARG A N 1
ATOM 844 C CA . ARG A 1 109 ? 16.666 -14.329 -9.253 1.00 93.12 109 ARG A CA 1
ATOM 845 C C . ARG A 1 109 ? 15.562 -15.004 -10.064 1.00 93.12 109 ARG A C 1
ATOM 847 O O . ARG A 1 109 ? 14.461 -14.487 -10.220 1.00 93.12 109 ARG A O 1
ATOM 854 N N . ALA A 1 110 ? 15.874 -16.175 -10.609 1.00 90.50 110 ALA A N 1
ATOM 855 C CA . ALA A 1 110 ? 14.960 -16.899 -11.492 1.00 90.50 110 ALA A CA 1
ATOM 856 C C . ALA A 1 110 ? 13.693 -17.421 -10.785 1.00 90.50 110 ALA A C 1
ATOM 858 O O . ALA A 1 110 ? 12.703 -17.711 -11.451 1.00 90.50 110 ALA A O 1
ATOM 859 N N . ASP A 1 111 ? 13.744 -17.578 -9.465 1.00 93.44 111 ASP A N 1
ATOM 860 C CA . ASP A 1 111 ? 12.667 -18.060 -8.602 1.00 93.44 111 ASP A CA 1
ATOM 861 C C . ASP A 1 111 ? 11.846 -16.935 -7.958 1.00 93.44 111 ASP A C 1
ATOM 863 O O . ASP A 1 111 ? 10.793 -17.210 -7.382 1.00 93.44 111 ASP A O 1
ATOM 867 N N . ASP A 1 112 ? 12.279 -15.678 -8.084 1.00 94.69 112 ASP A N 1
ATOM 868 C CA . ASP A 1 112 ? 11.491 -14.545 -7.616 1.00 94.69 112 ASP A CA 1
ATOM 869 C C . ASP A 1 112 ? 10.270 -14.353 -8.535 1.00 94.69 112 ASP A C 1
ATOM 871 O O . ASP A 1 112 ? 10.375 -14.319 -9.764 1.00 94.69 112 ASP A O 1
ATOM 875 N N . ILE A 1 113 ? 9.086 -14.237 -7.933 1.00 96.38 113 ILE A N 1
ATOM 876 C CA . ILE A 1 113 ? 7.817 -14.108 -8.656 1.00 96.38 113 ILE A CA 1
ATOM 877 C C . ILE A 1 113 ? 7.430 -12.626 -8.675 1.00 96.38 113 ILE A C 1
ATOM 879 O O . ILE A 1 113 ? 7.225 -12.057 -7.604 1.00 96.38 113 ILE A O 1
ATOM 883 N N . PRO A 1 114 ? 7.334 -11.981 -9.850 1.00 97.62 114 PRO A N 1
ATOM 884 C CA . PRO A 1 114 ? 6.871 -10.605 -9.942 1.00 97.62 114 PRO A CA 1
ATOM 885 C C . PRO A 1 114 ? 5.354 -10.514 -10.133 1.00 97.62 114 PRO A C 1
ATOM 887 O O . PRO A 1 114 ? 4.732 -11.432 -10.668 1.00 97.62 114 PRO A O 1
ATOM 890 N N . ILE A 1 115 ? 4.795 -9.332 -9.865 1.00 98.38 115 ILE A N 1
ATOM 891 C CA . ILE A 1 115 ? 3.523 -8.897 -10.452 1.00 98.38 115 ILE A CA 1
ATOM 892 C C . ILE A 1 115 ? 3.804 -8.492 -11.902 1.00 98.38 115 ILE A C 1
ATOM 894 O O . ILE A 1 115 ? 4.449 -7.466 -12.171 1.00 98.38 115 ILE A O 1
ATOM 898 N N . LYS A 1 116 ? 3.358 -9.300 -12.861 1.00 98.50 116 LYS A N 1
ATOM 899 C CA . LYS A 1 116 ? 3.582 -9.051 -14.292 1.00 98.50 116 LYS A CA 1
ATOM 900 C C . LYS A 1 116 ? 2.778 -7.841 -14.783 1.00 98.50 116 LYS A C 1
ATOM 902 O O . LYS A 1 116 ? 1.770 -7.488 -14.175 1.00 98.50 116 LYS A O 1
ATOM 907 N N . PRO A 1 117 ? 3.172 -7.217 -15.906 1.00 98.75 117 PRO A N 1
ATOM 908 C CA . PRO A 1 117 ? 2.340 -6.224 -16.583 1.00 98.75 117 PRO A CA 1
ATOM 909 C C . PRO A 1 117 ? 0.894 -6.707 -16.771 1.00 98.75 117 PRO A C 1
ATOM 911 O O . PRO A 1 117 ? 0.660 -7.779 -17.330 1.00 98.75 117 PRO A O 1
ATOM 914 N N . GLY A 1 118 ? -0.070 -5.922 -16.290 1.00 98.50 118 GLY A N 1
ATOM 915 C CA . GLY A 1 118 ? -1.502 -6.229 -16.334 1.00 98.50 118 GLY A CA 1
ATOM 916 C C . GLY A 1 118 ? -2.001 -7.219 -15.275 1.00 98.50 118 GLY A C 1
ATOM 917 O O . GLY A 1 118 ? -3.205 -7.452 -15.202 1.00 98.50 118 GLY A O 1
ATOM 918 N N . GLU A 1 119 ? -1.121 -7.796 -14.455 1.00 98.62 119 GLU A N 1
ATOM 919 C CA . GLU A 1 119 ? -1.499 -8.714 -13.381 1.00 98.62 119 GLU A CA 1
ATOM 920 C C . GLU A 1 119 ? -2.007 -7.952 -12.155 1.00 98.62 119 GLU A C 1
ATOM 922 O O . GLU A 1 119 ? -1.481 -6.894 -11.793 1.00 98.62 119 GLU A O 1
ATOM 927 N N . THR A 1 120 ? -3.028 -8.518 -11.509 1.00 98.56 120 THR A N 1
ATOM 928 C CA . THR A 1 120 ? -3.585 -8.031 -10.247 1.00 98.56 120 THR A CA 1
ATOM 929 C C . THR A 1 120 ? -3.233 -8.999 -9.127 1.00 98.56 120 THR A C 1
ATOM 931 O O . THR A 1 120 ? -3.492 -10.196 -9.235 1.00 98.56 120 THR A O 1
ATOM 934 N N . HIS A 1 121 ? -2.707 -8.470 -8.027 1.00 98.25 121 HIS A N 1
ATOM 935 C CA . HIS A 1 121 ? -2.459 -9.207 -6.797 1.00 98.25 121 HIS A CA 1
ATOM 936 C C . HIS A 1 121 ? -3.309 -8.642 -5.657 1.00 98.25 121 HIS A C 1
ATOM 938 O O . HIS A 1 121 ? -3.567 -7.439 -5.604 1.00 98.25 121 HIS A O 1
ATOM 944 N N . ILE A 1 122 ? -3.727 -9.502 -4.730 1.00 98.25 122 ILE A N 1
ATOM 945 C CA . ILE A 1 122 ? -4.383 -9.072 -3.491 1.00 98.25 122 ILE A CA 1
ATOM 946 C C . ILE A 1 122 ? -3.308 -8.891 -2.427 1.00 98.25 122 ILE A C 1
ATOM 948 O O . ILE A 1 122 ? -2.530 -9.816 -2.191 1.00 98.25 122 ILE A O 1
ATOM 952 N N . LEU A 1 123 ? -3.261 -7.718 -1.800 1.00 97.88 123 LEU A N 1
ATOM 953 C CA . LEU A 1 123 ? -2.378 -7.432 -0.673 1.00 97.88 123 LEU A CA 1
ATOM 954 C C . LEU A 1 123 ? -3.185 -7.138 0.591 1.00 97.88 123 LEU A C 1
ATOM 956 O O . LEU A 1 123 ? -4.280 -6.571 0.531 1.00 97.88 123 LEU A O 1
ATOM 960 N N . THR A 1 124 ? -2.602 -7.499 1.728 1.00 97.69 124 THR A N 1
ATOM 961 C CA . THR A 1 124 ? -3.124 -7.263 3.078 1.00 97.69 124 THR A CA 1
ATOM 962 C C . THR A 1 124 ? -2.073 -6.529 3.908 1.00 97.69 124 THR A C 1
ATOM 964 O O . THR A 1 124 ? -0.895 -6.505 3.547 1.00 97.69 124 THR A O 1
ATOM 967 N N . VAL A 1 125 ? -2.491 -5.938 5.026 1.00 95.94 125 VAL A N 1
ATOM 968 C CA . VAL A 1 125 ? -1.562 -5.386 6.027 1.00 95.94 125 VAL A CA 1
ATOM 969 C C . VAL A 1 125 ? -0.744 -6.516 6.655 1.00 95.94 125 VAL A C 1
ATOM 971 O O . VAL A 1 125 ? -1.234 -7.647 6.762 1.00 95.94 125 VAL A O 1
ATOM 974 N N . ASP A 1 126 ? 0.492 -6.224 7.068 1.00 90.50 126 ASP A N 1
ATOM 975 C CA . ASP A 1 126 ? 1.290 -7.170 7.845 1.00 90.50 126 ASP A CA 1
ATOM 976 C C . ASP A 1 126 ? 0.521 -7.662 9.084 1.00 90.50 126 ASP A C 1
ATOM 978 O O . ASP A 1 126 ? -0.101 -6.899 9.826 1.00 90.50 126 ASP A O 1
ATOM 982 N N . SER A 1 127 ? 0.562 -8.973 9.320 1.00 90.31 127 SER A N 1
ATOM 983 C CA . SER A 1 127 ? -0.248 -9.602 10.367 1.00 90.31 127 SER A CA 1
ATOM 984 C C . SER A 1 127 ? 0.075 -9.099 11.777 1.00 90.31 127 SER A C 1
ATOM 986 O O . SER A 1 127 ? -0.824 -9.032 12.617 1.00 90.31 127 SER A O 1
ATOM 988 N N . ARG A 1 128 ? 1.333 -8.724 12.047 1.00 89.31 128 ARG A N 1
ATOM 989 C CA . ARG A 1 128 ? 1.755 -8.208 13.351 1.00 89.31 128 ARG A CA 1
ATOM 990 C C . ARG A 1 128 ? 1.233 -6.794 13.558 1.00 89.31 128 ARG A C 1
ATOM 992 O O . ARG A 1 128 ? 0.775 -6.480 14.654 1.00 89.31 128 ARG A O 1
ATOM 999 N N . GLU A 1 129 ? 1.276 -5.961 12.525 1.00 90.94 129 GLU A N 1
ATOM 1000 C CA . GLU A 1 129 ? 0.726 -4.606 12.581 1.00 90.94 129 GLU A CA 1
ATOM 1001 C C . GLU A 1 129 ? -0.800 -4.612 12.695 1.00 90.94 129 GLU A C 1
ATOM 1003 O O . GLU A 1 129 ? -1.351 -3.866 13.502 1.00 90.94 129 GLU A O 1
ATOM 1008 N N . ALA A 1 130 ? -1.483 -5.504 11.970 1.00 92.88 130 ALA A N 1
ATOM 1009 C CA . ALA A 1 130 ? -2.929 -5.680 12.086 1.00 92.88 130 ALA A CA 1
ATOM 1010 C C . ALA A 1 130 ? -3.348 -6.092 13.507 1.00 92.88 130 ALA A C 1
ATOM 1012 O O . ALA A 1 130 ? -4.264 -5.504 14.080 1.00 92.88 130 ALA A O 1
ATOM 1013 N N . GLN A 1 131 ? -2.637 -7.049 14.112 1.00 92.19 131 GLN A N 1
ATOM 1014 C CA . GLN A 1 131 ? -2.886 -7.466 15.496 1.00 92.19 131 GLN A CA 1
ATOM 1015 C C . GLN A 1 131 ? -2.593 -6.345 16.499 1.00 92.19 131 GLN A C 1
ATOM 1017 O O . GLN A 1 131 ? -3.388 -6.115 17.408 1.00 92.19 131 GLN A O 1
ATOM 1022 N N . ALA A 1 132 ? -1.478 -5.626 16.331 1.00 90.25 132 ALA A N 1
ATOM 1023 C CA . ALA A 1 132 ? -1.130 -4.503 17.198 1.00 90.25 132 ALA A CA 1
ATOM 1024 C C . ALA A 1 132 ? -2.182 -3.386 17.130 1.00 90.25 132 ALA A C 1
ATOM 1026 O O . ALA A 1 132 ? -2.558 -2.835 18.164 1.00 90.25 132 ALA A O 1
ATOM 1027 N N . TRP A 1 133 ? -2.693 -3.088 15.932 1.00 91.75 133 TRP A N 1
ATOM 1028 C CA . TRP A 1 133 ? -3.787 -2.142 15.742 1.00 91.75 133 TRP A CA 1
ATOM 1029 C C . TRP A 1 133 ? -5.037 -2.551 16.526 1.00 91.75 133 TRP A C 1
ATOM 1031 O O . TRP A 1 133 ? -5.557 -1.754 17.303 1.00 91.75 133 TRP A O 1
ATOM 1041 N N . GLU A 1 134 ? -5.500 -3.793 16.361 1.00 92.44 134 GLU A N 1
ATOM 1042 C CA . GLU A 1 134 ? -6.691 -4.291 17.060 1.00 92.44 134 GLU A CA 1
ATOM 1043 C C . GLU A 1 134 ? -6.541 -4.214 18.580 1.00 92.44 134 GLU A C 1
ATOM 1045 O O . GLU A 1 134 ? -7.450 -3.744 19.263 1.00 92.44 134 GLU A O 1
ATOM 1050 N N . MET A 1 135 ? -5.377 -4.606 19.106 1.00 91.88 135 MET A N 1
ATOM 1051 C CA . MET A 1 135 ? -5.079 -4.496 20.535 1.00 91.88 135 MET A CA 1
ATOM 1052 C C . MET A 1 135 ? -5.168 -3.045 21.022 1.00 91.88 135 MET A C 1
ATOM 1054 O O . MET A 1 135 ? -5.785 -2.778 22.049 1.00 91.88 135 MET A O 1
ATOM 1058 N N . PHE A 1 136 ? -4.615 -2.089 20.273 1.00 91.19 136 PHE A N 1
ATOM 1059 C CA . PHE A 1 136 ? -4.645 -0.682 20.669 1.00 91.19 136 PHE A CA 1
ATOM 1060 C C . PHE A 1 136 ? -6.026 -0.039 20.622 1.00 91.19 136 PHE A C 1
ATOM 1062 O O . PHE A 1 136 ? -6.317 0.818 21.460 1.00 91.19 136 PHE A O 1
ATOM 1069 N N . ILE A 1 137 ? -6.871 -0.437 19.671 1.00 92.44 137 ILE A N 1
ATOM 1070 C CA . ILE A 1 137 ? -8.272 -0.014 19.656 1.00 92.44 137 ILE A CA 1
ATOM 1071 C C . ILE A 1 137 ? -9.008 -0.606 20.861 1.00 92.44 137 ILE A C 1
ATOM 1073 O O . ILE A 1 137 ? -9.678 0.129 21.585 1.00 92.44 137 ILE A O 1
ATOM 1077 N N . HIS A 1 138 ? -8.838 -1.908 21.109 1.00 92.12 138 HIS A N 1
ATOM 1078 C CA . HIS A 1 138 ? -9.498 -2.615 22.207 1.00 92.12 138 HIS A CA 1
ATOM 1079 C C . HIS A 1 138 ? -9.147 -2.031 23.583 1.00 92.12 138 HIS A C 1
ATOM 1081 O O . HIS A 1 138 ? -10.030 -1.800 24.408 1.00 92.12 138 HIS A O 1
ATOM 1087 N N . ASP A 1 139 ? -7.867 -1.730 23.805 1.00 91.94 139 ASP A N 1
ATOM 1088 C CA . ASP A 1 139 ? -7.360 -1.177 25.064 1.00 91.94 139 ASP A CA 1
ATOM 1089 C C . ASP A 1 139 ? -7.645 0.332 25.217 1.00 91.94 139 ASP A C 1
ATOM 1091 O O . ASP A 1 139 ? -7.267 0.945 26.218 1.00 91.94 139 ASP A O 1
ATOM 1095 N N . GLY A 1 140 ? -8.296 0.962 24.231 1.00 90.44 140 GLY A N 1
ATOM 1096 C CA . GLY A 1 140 ? -8.610 2.393 24.238 1.00 90.44 140 GLY A CA 1
ATOM 1097 C C . GLY A 1 140 ? -7.385 3.305 24.102 1.00 90.44 140 GLY A C 1
ATOM 1098 O O . GLY A 1 140 ? -7.469 4.496 24.401 1.00 90.44 140 GLY A O 1
ATOM 1099 N N . ILE A 1 141 ? -6.247 2.760 23.661 1.00 90.25 141 ILE A N 1
ATOM 1100 C CA . ILE A 1 141 ? -4.998 3.500 23.423 1.00 90.25 141 ILE A CA 1
ATOM 1101 C C . ILE A 1 141 ? -5.121 4.356 22.161 1.00 90.25 141 ILE A C 1
ATOM 1103 O O . ILE A 1 141 ? -4.635 5.491 22.114 1.00 90.25 141 ILE A O 1
ATOM 1107 N N . HIS A 1 142 ? -5.789 3.825 21.140 1.00 90.62 142 HIS A N 1
ATOM 1108 C CA . HIS A 1 142 ? -6.037 4.515 19.885 1.00 90.62 142 HIS A CA 1
ATOM 1109 C C . HIS A 1 142 ? -7.540 4.614 19.602 1.00 90.62 142 HIS A C 1
ATOM 1111 O O . HIS A 1 142 ? -8.283 3.665 19.846 1.00 90.62 142 HIS A O 1
ATOM 1117 N N . PRO A 1 143 ? -8.017 5.750 19.065 1.00 92.88 143 PRO A N 1
ATOM 1118 C CA . PRO A 1 143 ? -9.344 5.813 18.480 1.00 92.88 143 PRO A CA 1
ATOM 1119 C C . PRO A 1 143 ? -9.370 5.073 17.140 1.00 92.88 143 PRO A C 1
ATOM 1121 O O . PRO A 1 143 ? -8.347 4.874 16.488 1.00 92.88 143 PRO A O 1
ATOM 1124 N N . GLN A 1 144 ? -10.571 4.748 16.675 1.00 93.69 144 GLN A N 1
ATOM 1125 C CA . GLN A 1 144 ? -10.777 4.271 15.312 1.00 93.69 144 GLN A CA 1
ATOM 1126 C C . GLN A 1 144 ? -10.298 5.299 14.280 1.00 93.69 144 GLN A C 1
ATOM 1128 O O . GLN A 1 144 ? -10.655 6.477 14.353 1.00 93.69 144 GLN A O 1
ATOM 1133 N N . ALA A 1 145 ? -9.541 4.848 13.275 1.00 94.88 145 ALA A N 1
ATOM 1134 C CA . ALA A 1 145 ? -9.190 5.690 12.136 1.00 94.88 145 ALA A CA 1
ATOM 1135 C C . ALA A 1 145 ? -10.451 6.059 11.351 1.00 94.88 145 ALA A C 1
ATOM 1137 O O . ALA A 1 145 ? -11.237 5.185 10.982 1.00 94.88 145 ALA A O 1
ATOM 1138 N N . THR A 1 146 ? -10.611 7.342 11.037 1.00 96.06 146 THR A N 1
ATOM 1139 C CA . THR A 1 146 ? -11.696 7.834 10.172 1.00 96.06 146 THR A CA 1
ATOM 1140 C C . THR A 1 146 ? -11.208 8.161 8.765 1.00 96.06 146 THR A C 1
ATOM 1142 O O . THR A 1 146 ? -12.007 8.237 7.833 1.00 96.06 146 THR A O 1
ATOM 1145 N N . LYS A 1 147 ? -9.891 8.305 8.579 1.00 96.19 147 LYS A N 1
ATOM 1146 C CA . LYS A 1 147 ? -9.249 8.505 7.277 1.00 96.19 147 LYS A CA 1
ATOM 1147 C C . LYS A 1 147 ? -8.008 7.633 7.164 1.00 96.19 147 LYS A C 1
ATOM 1149 O O . LYS A 1 147 ? -7.223 7.551 8.109 1.00 96.19 147 LYS A O 1
ATOM 1154 N N . VAL A 1 148 ? -7.837 7.026 5.998 1.00 97.12 148 VAL A N 1
ATOM 1155 C CA . VAL A 1 148 ? -6.688 6.189 5.657 1.00 97.12 148 VAL A CA 1
ATOM 1156 C C . VAL A 1 148 ? -6.183 6.603 4.284 1.00 97.12 148 VAL A C 1
ATOM 1158 O O . VAL A 1 148 ? -6.925 6.564 3.302 1.00 97.12 148 VAL A O 1
ATOM 1161 N N . LYS A 1 149 ? -4.920 7.008 4.224 1.00 97.25 149 LYS A N 1
ATOM 1162 C CA . LYS A 1 149 ? -4.245 7.467 3.019 1.00 97.25 149 LYS A CA 1
ATOM 1163 C C . LYS A 1 149 ? -3.220 6.433 2.578 1.00 97.25 149 LYS A C 1
ATOM 1165 O O . LYS A 1 149 ? -2.282 6.134 3.310 1.00 97.25 149 LYS A O 1
ATOM 1170 N N . LEU A 1 150 ? -3.379 5.908 1.371 1.00 97.62 150 LEU A N 1
ATOM 1171 C CA . LEU A 1 150 ? -2.405 5.021 0.755 1.00 97.62 150 LEU A CA 1
ATOM 1172 C C . LEU A 1 150 ? -1.296 5.843 0.096 1.00 97.62 150 LEU A C 1
ATOM 1174 O O . LEU A 1 150 ? -1.563 6.646 -0.800 1.00 97.62 150 LEU A O 1
ATOM 1178 N N . ILE A 1 151 ? -0.055 5.604 0.505 1.00 96.12 151 ILE A N 1
ATOM 1179 C CA . ILE A 1 151 ? 1.142 6.205 -0.086 1.00 96.12 151 ILE A CA 1
ATOM 1180 C C . ILE A 1 151 ? 2.115 5.121 -0.542 1.00 96.12 151 ILE A C 1
ATOM 1182 O O . ILE A 1 151 ? 2.258 4.075 0.089 1.00 96.12 151 ILE A O 1
ATOM 1186 N N . MET A 1 152 ? 2.818 5.390 -1.637 1.00 96.25 152 MET A N 1
ATOM 1187 C CA . MET A 1 152 ? 3.902 4.536 -2.113 1.00 96.25 152 MET A CA 1
ATOM 1188 C C . MET A 1 152 ? 5.206 4.898 -1.391 1.00 96.25 152 MET A C 1
ATOM 1190 O O . MET A 1 152 ? 5.452 6.069 -1.096 1.00 96.25 152 MET A O 1
ATOM 1194 N N . GLN A 1 153 ? 6.043 3.904 -1.109 1.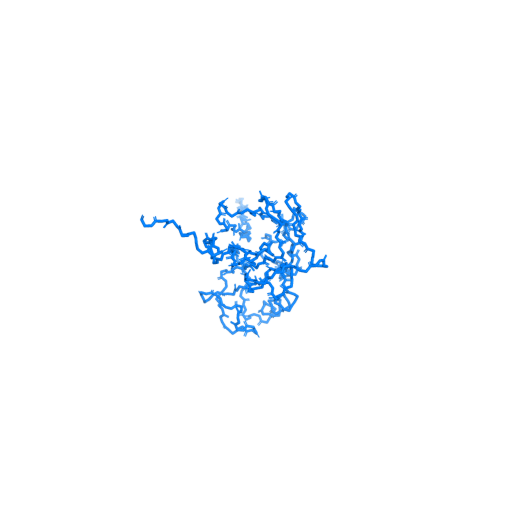00 95.19 153 GLN A N 1
ATOM 1195 C CA . GLN A 1 153 ? 7.417 4.106 -0.647 1.00 95.19 153 GLN A CA 1
ATOM 1196 C C . GLN A 1 153 ? 8.417 3.637 -1.700 1.00 95.19 153 GLN A C 1
ATOM 1198 O O . GLN A 1 153 ? 9.323 4.389 -2.046 1.00 95.19 153 GLN A O 1
ATOM 1203 N N . ILE A 1 154 ? 8.259 2.409 -2.202 1.00 96.88 154 ILE A N 1
ATOM 1204 C CA . ILE A 1 154 ? 9.239 1.770 -3.090 1.00 96.88 154 ILE A CA 1
ATOM 1205 C C . ILE A 1 154 ? 8.521 0.879 -4.104 1.00 96.88 154 ILE A C 1
ATOM 1207 O O . ILE A 1 154 ? 7.590 0.157 -3.745 1.00 96.88 154 ILE A O 1
ATOM 1211 N N . ILE A 1 155 ? 8.997 0.903 -5.349 1.00 98.06 155 ILE A N 1
ATOM 1212 C CA . ILE A 1 155 ? 8.749 -0.116 -6.374 1.00 98.06 155 ILE A CA 1
ATOM 1213 C C . ILE A 1 155 ? 10.100 -0.565 -6.925 1.00 98.06 155 ILE A C 1
ATOM 1215 O O . ILE A 1 155 ? 10.881 0.281 -7.353 1.00 98.06 155 ILE A O 1
ATOM 1219 N N . THR A 1 156 ? 10.347 -1.872 -6.987 1.00 97.94 156 THR A N 1
ATOM 1220 C CA . THR A 1 156 ? 11.568 -2.441 -7.584 1.00 97.94 156 THR A CA 1
ATOM 1221 C C . THR A 1 156 ? 11.205 -3.322 -8.773 1.00 97.94 156 THR A C 1
ATOM 1223 O O . THR A 1 156 ? 10.366 -4.221 -8.664 1.00 97.94 156 THR A O 1
ATOM 1226 N N . PHE A 1 157 ? 11.853 -3.084 -9.918 1.00 97.75 157 PHE A N 1
ATOM 1227 C CA . PHE A 1 157 ? 11.605 -3.826 -11.161 1.00 97.75 157 PHE A CA 1
ATOM 1228 C C . PHE A 1 157 ? 12.527 -5.044 -11.350 1.00 97.75 157 PHE A C 1
ATOM 1230 O O . PHE A 1 157 ? 12.415 -5.759 -12.344 1.00 97.75 157 PHE A O 1
ATOM 1237 N N . GLY A 1 158 ? 13.441 -5.296 -10.404 1.00 96.19 158 GLY A N 1
ATOM 1238 C CA . GLY A 1 158 ? 14.345 -6.455 -10.400 1.00 96.19 158 GLY A CA 1
ATOM 1239 C C . GLY A 1 158 ? 15.505 -6.374 -11.402 1.00 96.19 158 GLY A C 1
ATOM 1240 O O . GLY A 1 158 ? 16.330 -7.283 -11.464 1.00 96.19 158 GLY A O 1
ATOM 1241 N N . ASP A 1 159 ? 15.604 -5.287 -12.169 1.00 95.94 159 ASP A N 1
ATOM 1242 C CA . ASP A 1 159 ? 16.677 -5.005 -13.132 1.00 95.94 159 ASP A CA 1
ATOM 1243 C C . ASP A 1 159 ? 17.698 -3.973 -12.608 1.00 95.94 159 ASP A C 1
ATOM 1245 O O . ASP A 1 159 ? 18.568 -3.519 -13.354 1.00 95.94 159 ASP A O 1
ATOM 1249 N N . GLY A 1 160 ? 17.613 -3.619 -11.320 1.00 95.69 160 GLY A N 1
ATOM 1250 C CA . GLY A 1 160 ? 18.381 -2.541 -10.692 1.00 95.69 160 GLY A CA 1
ATOM 1251 C C . GLY A 1 160 ? 17.756 -1.150 -10.854 1.00 95.69 160 GLY A C 1
ATOM 1252 O O . GLY A 1 160 ? 18.394 -0.155 -10.507 1.00 95.69 160 GLY A O 1
ATOM 1253 N N . THR A 1 161 ? 16.537 -1.064 -11.399 1.00 97.00 161 THR A N 1
ATOM 1254 C CA . THR A 1 161 ? 15.749 0.172 -11.483 1.00 97.00 161 THR A CA 1
ATOM 1255 C C . THR A 1 161 ? 14.462 0.074 -10.669 1.00 97.00 161 THR A C 1
ATOM 1257 O O . THR A 1 161 ? 13.965 -1.015 -10.363 1.00 97.00 161 THR A O 1
ATOM 1260 N N . GLY A 1 162 ? 13.901 1.228 -10.320 1.00 97.12 162 GLY A N 1
ATOM 1261 C CA . GLY A 1 162 ? 12.714 1.299 -9.479 1.00 97.12 162 GLY A CA 1
ATOM 1262 C C . GLY A 1 162 ? 12.140 2.702 -9.373 1.00 97.12 162 GLY A C 1
ATOM 1263 O O . GLY A 1 162 ? 12.602 3.625 -10.044 1.00 97.12 162 GLY A O 1
ATOM 1264 N N . LEU A 1 163 ? 11.139 2.853 -8.511 1.00 97.31 163 LEU A N 1
ATOM 1265 C CA . LEU A 1 163 ? 10.595 4.138 -8.085 1.00 97.31 163 LEU A CA 1
ATOM 1266 C C . LEU A 1 163 ? 10.736 4.266 -6.567 1.00 97.31 163 LEU A C 1
ATOM 1268 O O . LEU A 1 163 ? 10.522 3.299 -5.837 1.00 97.31 163 LEU A O 1
ATOM 1272 N N . TRP A 1 164 ? 11.067 5.463 -6.094 1.00 94.69 164 TRP A N 1
ATOM 1273 C CA . TRP A 1 164 ? 11.334 5.747 -4.688 1.00 94.69 164 TRP A CA 1
ATOM 1274 C C . TRP A 1 164 ? 10.559 6.964 -4.176 1.00 94.69 164 TRP A C 1
ATOM 1276 O O . TRP A 1 164 ? 10.395 7.977 -4.865 1.00 94.69 164 TRP A O 1
ATOM 1286 N N . GLY A 1 165 ? 10.157 6.882 -2.908 1.00 93.56 165 GLY A N 1
ATOM 1287 C CA . GLY A 1 165 ? 9.508 7.941 -2.148 1.00 93.56 165 GLY A CA 1
ATOM 1288 C C . GLY A 1 165 ? 8.059 8.174 -2.563 1.00 93.56 165 GLY A C 1
ATOM 1289 O O . GLY A 1 165 ? 7.590 7.686 -3.581 1.00 93.56 165 GLY A O 1
ATOM 1290 N N . THR A 1 166 ? 7.334 8.990 -1.804 1.00 93.69 166 THR A N 1
ATOM 1291 C CA . THR A 1 166 ? 5.893 9.220 -2.023 1.00 93.69 166 THR A CA 1
ATOM 1292 C C . THR A 1 166 ? 5.547 9.848 -3.376 1.00 93.69 166 THR A C 1
ATOM 1294 O O . THR A 1 166 ? 4.412 9.731 -3.827 1.00 93.69 166 THR A O 1
ATOM 1297 N N . GLY A 1 167 ? 6.519 10.490 -4.033 1.00 94.00 167 GLY A N 1
ATOM 1298 C CA . GLY A 1 167 ? 6.370 11.098 -5.355 1.00 94.00 167 GLY A CA 1
ATOM 1299 C C . GLY A 1 167 ? 6.680 10.177 -6.539 1.00 94.00 167 GLY A C 1
ATOM 1300 O O . GLY A 1 167 ? 6.515 10.619 -7.671 1.00 94.00 167 GLY A O 1
ATOM 1301 N N . GLY A 1 168 ? 7.133 8.936 -6.320 1.00 95.06 168 GLY A N 1
ATOM 1302 C CA . GLY A 1 168 ? 7.448 8.025 -7.427 1.00 95.06 168 GLY A CA 1
ATOM 1303 C C . GLY A 1 168 ? 8.677 8.436 -8.235 1.00 95.06 168 GLY A C 1
ATOM 1304 O O . GLY A 1 168 ? 8.679 8.296 -9.454 1.00 95.06 168 GLY A O 1
ATOM 1305 N N . ALA A 1 169 ? 9.713 8.970 -7.584 1.00 96.06 169 ALA A N 1
ATOM 1306 C CA . ALA A 1 169 ? 10.921 9.402 -8.280 1.00 96.06 169 ALA A CA 1
ATOM 1307 C C . ALA A 1 169 ? 11.670 8.190 -8.866 1.00 96.06 169 ALA A C 1
ATOM 1309 O O . ALA A 1 169 ? 11.851 7.203 -8.151 1.00 96.06 169 ALA A O 1
ATOM 1310 N N . PRO A 1 170 ? 12.129 8.238 -10.128 1.00 96.19 170 PRO A N 1
ATOM 1311 C CA . PRO A 1 170 ? 12.851 7.124 -10.726 1.00 96.19 170 PRO A CA 1
ATOM 1312 C C . PRO A 1 170 ? 14.204 6.900 -10.051 1.00 96.19 170 PRO A C 1
ATOM 1314 O O . PRO A 1 170 ? 14.895 7.848 -9.666 1.00 96.19 170 PRO A O 1
ATOM 1317 N N . TYR A 1 171 ? 14.584 5.630 -9.943 1.00 94.25 171 TYR A N 1
ATOM 1318 C CA . TYR A 1 171 ? 15.908 5.192 -9.533 1.00 94.25 171 TYR A CA 1
ATOM 1319 C C . TYR A 1 171 ? 16.551 4.312 -10.629 1.00 94.25 171 TYR A C 1
ATOM 1321 O O . TYR A 1 171 ? 15.905 3.365 -11.090 1.00 94.25 171 TYR A O 1
ATOM 1329 N N . PRO A 1 172 ? 17.818 4.565 -11.015 1.00 93.06 172 PRO A N 1
ATOM 1330 C CA . PRO A 1 172 ? 18.590 5.752 -10.649 1.00 93.06 172 PRO A CA 1
ATOM 1331 C C . PRO A 1 172 ? 17.887 7.026 -11.155 1.00 93.06 172 PRO A C 1
ATOM 1333 O O . PRO A 1 172 ? 17.064 6.942 -12.068 1.00 93.06 172 PRO A O 1
ATOM 1336 N N . PRO A 1 173 ? 18.174 8.199 -10.566 1.00 88.50 173 PRO A N 1
ATOM 1337 C CA . PRO A 1 173 ? 17.585 9.445 -11.033 1.00 88.50 173 PRO A CA 1
ATOM 1338 C C . PRO A 1 173 ? 17.874 9.632 -12.520 1.00 88.50 173 PRO A C 1
ATOM 1340 O O . PRO A 1 173 ? 19.011 9.433 -12.953 1.00 88.50 173 PRO A O 1
ATOM 1343 N N . ASP A 1 174 ? 16.872 10.052 -13.291 1.00 80.94 174 ASP A N 1
ATOM 1344 C CA . ASP A 1 174 ? 17.078 10.402 -14.692 1.00 80.94 174 ASP A CA 1
ATOM 1345 C C . ASP A 1 174 ? 18.172 11.472 -14.785 1.00 80.94 174 ASP A C 1
ATOM 1347 O O . ASP A 1 174 ? 17.972 12.635 -14.423 1.00 80.94 174 ASP A O 1
ATOM 1351 N N . HIS A 1 175 ? 19.338 11.096 -15.309 1.00 62.56 175 HIS A N 1
ATOM 1352 C CA . HIS A 1 175 ? 20.363 12.044 -15.717 1.00 62.56 175 HIS A CA 1
ATOM 1353 C C . HIS A 1 175 ? 19.881 12.756 -16.984 1.00 62.56 175 HIS A C 1
ATOM 1355 O O . HIS A 1 175 ? 20.385 12.517 -18.085 1.00 62.56 175 HIS A O 1
ATOM 1361 N N . LYS A 1 176 ? 18.878 13.632 -16.872 1.00 53.97 176 LYS A N 1
ATOM 1362 C CA . LYS A 1 176 ? 18.661 14.611 -17.933 1.00 53.97 176 LYS A CA 1
ATOM 1363 C C . LYS A 1 176 ? 19.938 15.446 -18.014 1.00 53.97 176 LYS A C 1
ATOM 1365 O O . LYS A 1 176 ? 20.334 16.084 -17.041 1.00 53.97 176 LYS A O 1
ATOM 1370 N N . ARG A 1 177 ? 20.615 15.302 -19.161 1.00 48.75 177 ARG A N 1
ATOM 1371 C CA . ARG A 1 177 ? 21.809 16.047 -19.576 1.00 48.75 177 ARG A CA 1
ATOM 1372 C C . ARG A 1 177 ? 21.627 17.519 -19.203 1.00 48.75 177 ARG A C 1
ATOM 1374 O O . ARG A 1 177 ? 20.545 18.054 -19.439 1.00 48.75 177 ARG A O 1
ATOM 1381 N N . GLN A 1 178 ? 22.677 18.085 -18.606 1.00 37.03 178 GLN A N 1
ATOM 1382 C CA . GLN A 1 178 ? 22.829 19.519 -18.346 1.00 37.03 178 GLN A CA 1
ATOM 1383 C C . GLN A 1 178 ? 22.355 20.374 -19.523 1.00 37.03 178 GLN A C 1
ATOM 1385 O O . GLN A 1 178 ? 22.597 19.954 -20.680 1.00 37.03 178 GLN A O 1
#

Sequence (178 aa):
MSASLSLTNAQTEERVFENAIPKEVPLKVSLKKEKEQSFKALTNEKWVQELEMEVTNTGEKPIYYLALVLETNVDGGPVLVPDSVRNGRVGLDVRYGSDDFGDIVTKARADDIPIKPGETHILTVDSREAQAWEMFIHDGIHPQATKVKLIMQIITFGDGTGLWGTGGAPYPPDHKRQ

pLDDT: mean 88.81, std 15.92, range [33.91, 98.75]

Foldseek 3Di:
DDDDDPDPPPPQQFAAEAELADPPQQKDKDWDPVLRVLRGHLPNLLSQVSTKMKIWRQDQFWWLKWKKKWWFPKAPADAPDPVLQDPRTGIFIKMHHDCQCVQQQAADDPPRDTRHNGRIDIIGTDPVSSVRSSVCCVVVVIRRTRYIYMFTAWTHRRNSWIFGDRHRAIPVHPPPDD

Radius of gyration: 19.29 Å; chains: 1; bounding box: 74×38×45 Å